Protein AF-A0A954P9Y1-F1 (afdb_monomer_lite)

pLDDT: mean 94.21, std 6.97, range [58.47, 98.31]

Radius of gyration: 13.25 Å; chains: 1; bounding box: 32×36×27 Å

Secondary structure (DSSP, 8-state):
--HHHHHHHHHHHH-TT-HHHHHHHHHHHHHTT-HHHHHHHHHHHHSSSS--HHHHHHHHHHHHHTT-HHHHHHHHHHHHHHHHHHT--

Structure (mmCIF, N/CA/C/O backbone):
data_AF-A0A954P9Y1-F1
#
_entry.id   AF-A0A954P9Y1-F1
#
loop_
_atom_site.group_PDB
_atom_site.id
_atom_site.type_symbol
_atom_site.label_atom_id
_atom_site.label_alt_id
_atom_site.label_comp_id
_atom_site.label_asym_id
_atom_site.label_entity_id
_atom_site.label_seq_id
_atom_site.pdbx_PDB_ins_code
_atom_site.Cartn_x
_atom_site.Cartn_y
_atom_site.Cartn_z
_atom_site.occupancy
_atom_site.B_iso_or_equiv
_atom_site.auth_seq_id
_atom_site.auth_comp_id
_atom_site.auth_asym_id
_atom_site.auth_atom_id
_atom_site.pdbx_PDB_model_num
ATOM 1 N N . MET A 1 1 ? 11.176 16.365 3.958 1.00 62.75 1 MET A N 1
ATOM 2 C CA . MET A 1 1 ? 11.507 15.571 2.757 1.00 62.75 1 MET A CA 1
ATOM 3 C C . MET A 1 1 ? 12.731 14.725 3.066 1.00 62.75 1 MET A C 1
ATOM 5 O O . MET A 1 1 ? 13.824 15.262 3.217 1.00 62.75 1 MET A O 1
ATOM 9 N N . ASN A 1 2 ? 12.517 13.430 3.291 1.00 80.06 2 ASN A N 1
ATOM 10 C CA . ASN A 1 2 ? 13.552 12.495 3.728 1.00 80.06 2 ASN A CA 1
ATOM 11 C C . ASN A 1 2 ? 14.544 12.185 2.584 1.00 80.06 2 ASN A C 1
ATOM 13 O O . ASN A 1 2 ? 14.113 11.904 1.468 1.00 80.06 2 ASN A O 1
ATOM 17 N N . GLN A 1 3 ? 15.857 12.175 2.854 1.00 90.44 3 GLN A N 1
ATOM 18 C CA . GLN A 1 3 ? 16.899 11.770 1.887 1.00 90.44 3 GLN A CA 1
ATOM 19 C C . GLN A 1 3 ? 16.641 10.368 1.312 1.00 90.44 3 GLN A C 1
ATOM 21 O O . GLN A 1 3 ? 16.908 10.103 0.142 1.00 90.44 3 GLN A O 1
ATOM 26 N N . ARG A 1 4 ? 16.048 9.478 2.116 1.00 93.75 4 ARG A N 1
ATOM 27 C CA . ARG A 1 4 ? 15.630 8.149 1.662 1.00 93.75 4 ARG A CA 1
ATOM 28 C C . ARG A 1 4 ? 14.551 8.209 0.577 1.00 93.75 4 ARG A C 1
ATOM 30 O O . ARG A 1 4 ? 14.622 7.433 -0.369 1.00 93.75 4 ARG A O 1
ATOM 37 N N . ARG A 1 5 ? 13.574 9.114 0.706 1.00 94.25 5 ARG A N 1
ATOM 38 C CA . ARG A 1 5 ? 12.466 9.267 -0.248 1.00 94.25 5 ARG A CA 1
ATOM 39 C C . ARG A 1 5 ? 12.977 9.700 -1.617 1.00 94.25 5 ARG A C 1
ATOM 41 O O . ARG A 1 5 ? 12.643 9.061 -2.603 1.00 94.25 5 ARG A O 1
ATOM 48 N N . VAL A 1 6 ? 13.850 10.707 -1.643 1.00 95.19 6 VAL A N 1
ATOM 49 C CA . VAL A 1 6 ? 14.459 11.224 -2.881 1.00 95.19 6 VAL A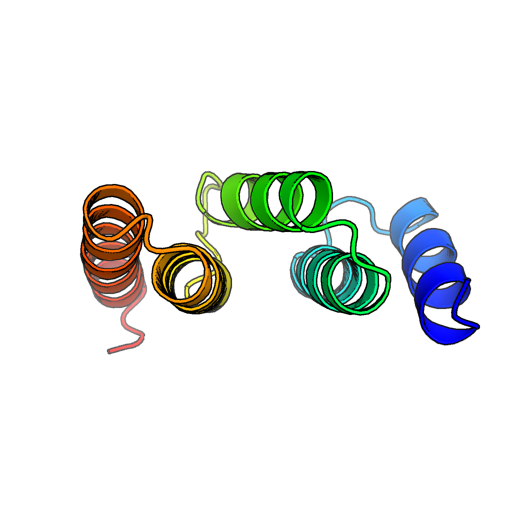 CA 1
ATOM 50 C C . VAL A 1 6 ? 15.180 10.111 -3.637 1.00 95.19 6 VAL A C 1
ATOM 52 O O . VAL A 1 6 ? 14.939 9.916 -4.820 1.00 95.19 6 VAL A O 1
ATOM 55 N N . LYS A 1 7 ? 15.989 9.308 -2.938 1.00 96.44 7 LYS A N 1
ATOM 56 C CA . LYS A 1 7 ? 16.703 8.188 -3.561 1.00 96.44 7 LYS A CA 1
ATOM 57 C C . LYS A 1 7 ? 15.761 7.127 -4.144 1.00 96.44 7 LYS A C 1
ATOM 59 O O . LYS A 1 7 ? 16.047 6.574 -5.199 1.00 96.44 7 LYS A O 1
ATOM 64 N N . ILE A 1 8 ? 14.647 6.832 -3.468 1.00 97.00 8 ILE A N 1
ATOM 65 C CA . ILE A 1 8 ? 13.631 5.902 -3.988 1.00 97.00 8 ILE A CA 1
ATOM 66 C C . ILE A 1 8 ? 12.980 6.479 -5.251 1.00 97.00 8 ILE A C 1
ATOM 68 O O . ILE A 1 8 ? 12.829 5.762 -6.235 1.00 97.00 8 ILE A O 1
ATOM 72 N N . GLU A 1 9 ? 12.622 7.764 -5.238 1.00 95.62 9 GLU A N 1
ATOM 73 C CA . GLU A 1 9 ? 12.032 8.454 -6.392 1.00 95.62 9 GLU A CA 1
ATOM 74 C C . GLU A 1 9 ? 12.988 8.456 -7.597 1.00 95.62 9 GLU A C 1
ATOM 76 O O . GLU A 1 9 ? 12.554 8.168 -8.707 1.00 95.62 9 GLU A O 1
ATOM 81 N N . GLU A 1 10 ? 14.288 8.682 -7.385 1.00 97.06 10 GLU A N 1
ATOM 82 C CA . GLU A 1 10 ? 15.312 8.589 -8.436 1.00 97.06 10 GLU A CA 1
ATOM 83 C C . GLU A 1 10 ? 15.420 7.178 -9.028 1.00 97.06 10 GLU A C 1
ATOM 85 O O . GLU A 1 10 ? 15.472 7.024 -10.247 1.00 97.06 10 GLU A O 1
ATOM 90 N N . MET A 1 11 ? 15.421 6.137 -8.189 1.00 97.25 11 MET A N 1
ATOM 91 C CA . MET A 1 11 ? 15.458 4.748 -8.665 1.00 97.25 11 MET A CA 1
ATOM 92 C C . MET A 1 11 ? 14.195 4.386 -9.461 1.00 97.25 11 MET A C 1
ATOM 94 O O . MET A 1 11 ? 14.285 3.709 -10.483 1.00 97.25 11 MET A O 1
ATOM 98 N N . LEU A 1 12 ? 13.031 4.903 -9.057 1.00 96.94 12 LEU A N 1
ATOM 99 C CA . LEU A 1 12 ? 11.765 4.710 -9.773 1.00 96.94 12 LEU A CA 1
ATOM 100 C C . LEU A 1 12 ? 11.732 5.384 -11.152 1.00 96.94 12 LEU A C 1
ATOM 102 O O . LEU A 1 12 ? 10.931 4.982 -11.991 1.00 96.94 12 LEU A O 1
ATOM 106 N N . LEU A 1 13 ? 12.591 6.371 -11.427 1.00 96.81 13 LEU A N 1
ATOM 107 C CA . LEU A 1 13 ? 12.727 6.908 -12.786 1.00 96.81 13 LEU A CA 1
ATOM 108 C C . LEU A 1 13 ? 13.317 5.870 -13.749 1.00 96.81 13 LEU A C 1
ATOM 110 O O . LEU A 1 13 ? 12.962 5.862 -14.926 1.00 96.81 13 LEU A O 1
ATOM 114 N N . ALA A 1 14 ? 14.206 5.004 -13.256 1.00 96.94 14 ALA A N 1
ATOM 115 C CA . ALA A 1 14 ? 14.786 3.916 -14.037 1.00 96.94 14 ALA A CA 1
ATOM 116 C C . ALA A 1 14 ? 13.880 2.673 -14.045 1.00 96.94 14 ALA A C 1
ATOM 118 O O . ALA A 1 14 ? 13.719 2.033 -15.083 1.00 96.94 14 ALA A O 1
ATOM 119 N N . GLU A 1 15 ? 13.264 2.356 -12.904 1.00 95.88 15 GLU A N 1
ATOM 120 C CA . GLU A 1 15 ? 12.478 1.135 -12.694 1.00 95.88 15 GLU A CA 1
ATOM 121 C C . GLU A 1 15 ? 11.070 1.466 -12.158 1.00 95.88 15 GLU A C 1
ATOM 123 O O . GLU A 1 15 ? 10.738 1.162 -11.012 1.00 95.88 15 GLU A O 1
ATOM 128 N N . PRO A 1 16 ? 10.191 2.085 -12.972 1.00 93.94 16 PRO A N 1
ATOM 129 C CA . PRO A 1 16 ? 8.910 2.632 -12.502 1.00 93.94 16 PRO A CA 1
ATOM 130 C C . PRO A 1 16 ? 7.913 1.578 -12.010 1.00 93.94 16 PRO A C 1
ATOM 132 O O . PRO A 1 16 ? 6.956 1.904 -11.308 1.00 93.94 16 PRO A O 1
ATOM 135 N N . ASN A 1 17 ? 8.121 0.316 -12.385 1.00 92.12 17 ASN A N 1
ATOM 136 C CA . ASN A 1 17 ? 7.258 -0.802 -12.019 1.00 92.12 17 ASN A CA 1
ATOM 137 C C . ASN A 1 17 ? 7.843 -1.674 -10.905 1.00 92.12 17 ASN A C 1
ATOM 139 O O . ASN A 1 17 ? 7.226 -2.681 -10.573 1.00 92.12 17 ASN A O 1
ATOM 143 N N . ASP A 1 18 ? 8.985 -1.304 -10.319 1.00 95.19 18 ASP A N 1
ATOM 144 C CA . ASP A 1 18 ? 9.541 -2.059 -9.200 1.00 95.19 18 ASP A CA 1
ATOM 145 C C . ASP A 1 18 ? 8.601 -1.973 -7.983 1.00 95.19 18 ASP A C 1
ATOM 147 O O . ASP A 1 18 ? 8.372 -0.913 -7.387 1.00 95.19 18 ASP A O 1
ATOM 151 N N . GLU A 1 19 ? 8.014 -3.116 -7.636 1.00 94.94 19 GLU A N 1
ATOM 152 C CA . GLU A 1 19 ? 7.019 -3.252 -6.573 1.00 94.94 19 GLU A CA 1
ATOM 153 C C . GLU A 1 19 ? 7.598 -2.876 -5.205 1.00 94.94 19 GLU A C 1
ATOM 155 O O . GLU A 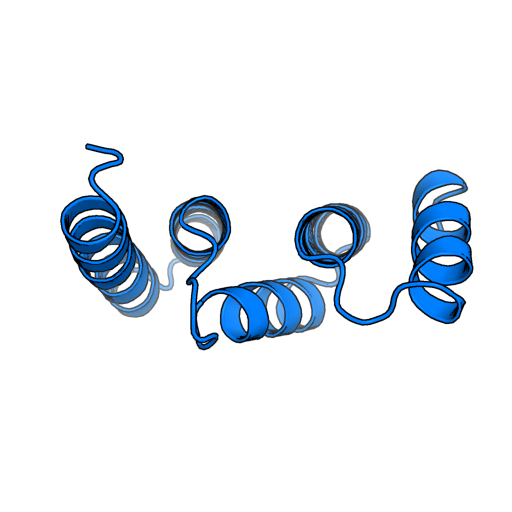1 19 ? 6.931 -2.224 -4.395 1.00 94.94 19 GLU A O 1
ATOM 160 N N . PHE A 1 20 ? 8.860 -3.233 -4.955 1.00 95.06 20 PHE A N 1
ATOM 161 C CA . PHE A 1 20 ? 9.541 -2.968 -3.696 1.00 95.06 20 PHE A CA 1
ATOM 162 C C . PHE A 1 20 ? 9.828 -1.474 -3.513 1.00 95.06 20 PHE A C 1
ATOM 164 O O . PHE A 1 20 ? 9.620 -0.934 -2.418 1.00 95.06 20 PHE A O 1
ATOM 171 N N . LEU A 1 21 ? 10.262 -0.782 -4.567 1.00 97.00 21 LEU A N 1
ATOM 172 C CA . LEU A 1 21 ? 10.484 0.661 -4.560 1.00 97.00 21 LEU A CA 1
ATOM 173 C C . LEU A 1 21 ? 9.167 1.420 -4.404 1.00 97.00 21 LEU A C 1
ATOM 175 O O . LEU A 1 21 ? 9.087 2.329 -3.575 1.00 97.00 21 LEU A O 1
ATOM 179 N N . ARG A 1 22 ? 8.109 1.016 -5.115 1.00 97.06 22 ARG A N 1
ATOM 180 C CA . ARG A 1 22 ? 6.770 1.620 -4.982 1.00 97.06 22 ARG A CA 1
ATOM 181 C C . ARG A 1 22 ? 6.202 1.439 -3.575 1.00 97.06 22 ARG A C 1
ATOM 183 O O . ARG A 1 22 ? 5.684 2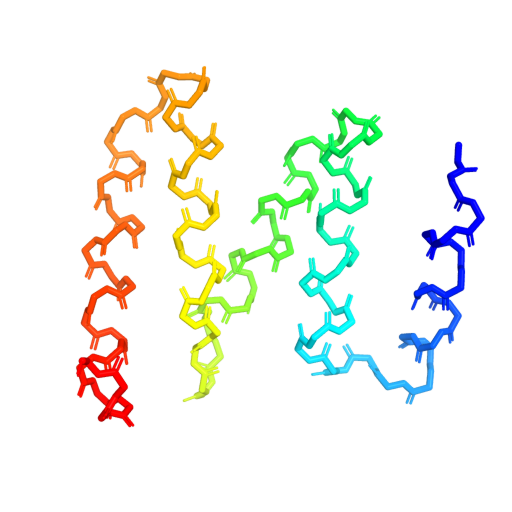.393 -2.993 1.00 97.06 22 ARG A O 1
ATOM 190 N N . TYR A 1 23 ? 6.350 0.248 -2.997 1.00 97.75 23 TYR A N 1
ATOM 191 C CA . TYR A 1 23 ? 5.953 -0.022 -1.616 1.00 97.75 23 TYR A CA 1
ATOM 192 C C . TYR A 1 23 ? 6.779 0.811 -0.626 1.00 97.75 23 TYR A C 1
ATOM 194 O O . TYR A 1 23 ? 6.231 1.441 0.278 1.00 97.75 23 TYR A O 1
ATOM 202 N N . SER A 1 24 ? 8.097 0.881 -0.822 1.00 97.31 24 SER A N 1
ATOM 203 C CA . SER A 1 24 ? 8.992 1.685 0.018 1.00 97.31 24 SER A CA 1
ATOM 204 C C . SER A 1 24 ? 8.657 3.177 -0.043 1.00 97.31 24 SER A C 1
ATOM 206 O O . SER A 1 24 ? 8.690 3.847 0.989 1.00 97.31 24 SER A O 1
ATOM 208 N N . LEU A 1 25 ? 8.285 3.692 -1.219 1.00 97.69 25 LEU A N 1
ATOM 209 C CA . LEU A 1 25 ? 7.830 5.071 -1.388 1.00 97.69 25 LEU A CA 1
ATOM 210 C C . LEU A 1 25 ? 6.549 5.339 -0.592 1.00 97.69 25 LEU A C 1
ATOM 212 O O . LEU A 1 25 ? 6.457 6.373 0.068 1.00 97.69 25 LEU A O 1
ATOM 216 N N . ALA A 1 26 ? 5.591 4.407 -0.600 1.00 97.88 26 ALA A N 1
ATOM 217 C CA . ALA A 1 26 ? 4.371 4.528 0.197 1.00 97.88 26 ALA A CA 1
ATOM 218 C C . ALA A 1 26 ? 4.680 4.655 1.697 1.00 97.88 26 ALA A C 1
ATOM 220 O O . ALA A 1 26 ? 4.128 5.523 2.371 1.00 97.88 26 ALA A O 1
ATOM 221 N N . LEU A 1 27 ? 5.611 3.848 2.219 1.00 97.50 27 LEU A N 1
ATOM 222 C CA . LEU A 1 27 ? 6.024 3.931 3.624 1.00 97.50 27 LEU A CA 1
ATOM 223 C C . LEU A 1 27 ? 6.675 5.278 3.966 1.00 97.50 27 LEU A C 1
ATOM 225 O O . LEU A 1 27 ? 6.410 5.831 5.029 1.00 97.50 27 LEU A O 1
ATOM 229 N N . GLU A 1 28 ? 7.529 5.815 3.092 1.00 97.38 28 GLU A N 1
ATOM 230 C CA . GLU A 1 28 ? 8.147 7.127 3.326 1.00 97.38 28 GLU A CA 1
ATOM 231 C C . GLU A 1 28 ? 7.127 8.269 3.229 1.00 97.38 28 GLU A C 1
ATOM 233 O O . GLU A 1 28 ? 7.175 9.192 4.038 1.00 97.38 28 GLU A O 1
ATOM 238 N N . LYS A 1 29 ? 6.152 8.180 2.316 1.00 96.25 29 LYS A N 1
ATOM 239 C CA . LYS A 1 29 ? 5.041 9.138 2.237 1.00 96.25 29 LYS A CA 1
ATOM 240 C C . LYS A 1 29 ? 4.189 9.140 3.502 1.00 96.25 29 LYS A C 1
ATOM 242 O O . LYS A 1 29 ? 3.915 10.208 4.040 1.00 96.25 29 LYS A O 1
ATOM 247 N N . GLN A 1 30 ? 3.849 7.966 4.034 1.00 97.00 30 GLN A N 1
ATOM 248 C CA . GLN A 1 30 ? 3.099 7.884 5.287 1.00 97.00 30 GLN A CA 1
ATOM 249 C C . GLN A 1 30 ? 3.878 8.488 6.466 1.00 97.00 30 GLN A C 1
ATOM 251 O O . GLN A 1 30 ? 3.290 9.216 7.263 1.00 97.00 30 GLN A O 1
ATOM 256 N N . LYS A 1 31 ? 5.199 8.269 6.548 1.00 95.19 31 LYS A N 1
ATOM 257 C CA . LYS A 1 31 ? 6.051 8.911 7.569 1.00 95.19 31 LYS A CA 1
ATOM 258 C C . LYS A 1 31 ? 6.068 10.434 7.465 1.00 95.19 31 LYS A C 1
ATOM 260 O O . LYS A 1 31 ? 6.179 11.104 8.486 1.00 95.19 31 LYS A O 1
ATOM 265 N N . ASP A 1 32 ? 5.956 10.967 6.252 1.00 94.50 32 ASP A N 1
ATOM 266 C CA . ASP A 1 32 ? 5.852 12.405 5.993 1.00 94.50 32 ASP A CA 1
ATOM 267 C C . ASP A 1 32 ? 4.418 12.951 6.218 1.00 94.50 32 ASP A C 1
ATOM 269 O O . ASP A 1 32 ? 4.158 14.125 5.961 1.00 94.50 32 ASP A O 1
ATOM 273 N N . GLY A 1 33 ? 3.486 12.128 6.717 1.00 94.94 33 GLY A N 1
ATOM 274 C CA . GLY A 1 33 ? 2.090 12.502 6.975 1.00 94.94 33 GLY A CA 1
ATOM 275 C C . GLY A 1 33 ? 1.186 12.459 5.739 1.00 94.94 33 GLY A C 1
ATOM 276 O O . GLY A 1 33 ? 0.006 12.785 5.831 1.00 94.94 33 GLY A O 1
ATOM 277 N N . GLU A 1 34 ? 1.707 12.031 4.587 1.00 96.50 34 GLU A N 1
ATOM 278 C CA . GLU A 1 34 ? 0.968 11.897 3.329 1.00 96.50 34 GLU A CA 1
ATOM 279 C C . GLU A 1 34 ? 0.252 10.531 3.271 1.00 96.50 34 GLU A C 1
ATOM 281 O O . GLU A 1 34 ? 0.619 9.654 2.482 1.00 96.50 34 GLU A O 1
ATOM 286 N N . LEU A 1 35 ? -0.765 10.327 4.118 1.00 96.75 35 LEU A N 1
ATOM 287 C CA . LEU A 1 35 ? -1.453 9.035 4.228 1.00 96.75 35 LEU A CA 1
ATOM 288 C C . LEU A 1 35 ? -2.261 8.673 2.971 1.00 96.75 35 LEU A C 1
ATOM 290 O O . LEU A 1 35 ? -2.155 7.546 2.489 1.00 96.75 35 LEU A O 1
ATOM 294 N N . GLU A 1 36 ? -3.046 9.593 2.406 1.00 96.94 36 GLU A N 1
ATOM 295 C CA . GLU A 1 36 ? -3.843 9.307 1.207 1.00 96.94 36 GLU A CA 1
ATOM 296 C C . GLU A 1 36 ? -2.964 8.958 -0.008 1.00 96.94 36 GLU A C 1
ATOM 298 O O . GLU A 1 36 ? -3.224 7.931 -0.644 1.00 96.94 36 GLU A O 1
ATOM 303 N N . PRO A 1 37 ? -1.882 9.708 -0.318 1.00 97.44 37 PRO A N 1
ATOM 304 C CA . PRO A 1 37 ? -0.932 9.307 -1.356 1.00 97.44 37 PRO A CA 1
ATOM 305 C C . PRO A 1 37 ? -0.268 7.950 -1.090 1.00 97.44 37 PRO A C 1
ATOM 307 O O . PRO A 1 37 ? -0.044 7.181 -2.028 1.00 97.44 37 PRO A O 1
ATOM 310 N N . ALA A 1 38 ? 0.040 7.632 0.171 1.00 97.94 38 ALA A N 1
ATOM 311 C CA . ALA A 1 38 ? 0.607 6.339 0.538 1.00 97.94 38 ALA A CA 1
ATOM 312 C C . ALA A 1 38 ? -0.383 5.187 0.291 1.00 97.94 38 ALA A C 1
ATOM 314 O O . ALA A 1 38 ? -0.017 4.185 -0.323 1.00 97.94 38 ALA A O 1
ATOM 315 N N . LEU A 1 39 ? -1.647 5.345 0.696 1.00 97.75 39 LEU A N 1
ATOM 316 C CA . LEU A 1 39 ? -2.705 4.362 0.445 1.00 97.75 39 LEU A CA 1
ATOM 317 C C . LEU A 1 39 ? -2.981 4.178 -1.052 1.00 97.75 39 LEU A C 1
ATOM 319 O O . LEU A 1 39 ? -3.195 3.052 -1.493 1.00 97.75 39 LEU A O 1
ATOM 323 N N . ALA A 1 40 ? -2.923 5.246 -1.852 1.00 96.94 40 ALA A N 1
ATOM 324 C CA . ALA A 1 40 ? -3.074 5.148 -3.303 1.00 96.94 40 ALA A CA 1
ATOM 325 C C . ALA A 1 40 ? -1.959 4.300 -3.944 1.00 96.94 40 ALA A C 1
ATOM 327 O O . ALA A 1 40 ? -2.236 3.444 -4.787 1.00 96.94 40 ALA A O 1
ATOM 328 N N . LEU A 1 41 ? -0.705 4.485 -3.508 1.00 96.56 41 LEU A N 1
ATOM 329 C CA . LEU A 1 41 ? 0.414 3.653 -3.959 1.00 96.56 41 LEU A CA 1
ATOM 330 C C . LEU A 1 41 ? 0.219 2.186 -3.572 1.00 96.56 41 LEU A C 1
ATOM 332 O O . LEU A 1 41 ? 0.360 1.319 -4.434 1.00 96.56 41 LEU A O 1
ATOM 336 N N . LEU A 1 42 ? -0.143 1.901 -2.318 1.00 97.44 42 LEU A N 1
ATOM 337 C CA . LEU A 1 42 ? -0.385 0.526 -1.874 1.00 97.44 42 LEU A CA 1
ATOM 338 C C . LEU A 1 42 ? -1.548 -0.125 -2.630 1.00 97.44 42 LEU A C 1
ATOM 340 O O . LEU A 1 42 ? -1.408 -1.250 -3.095 1.00 97.44 42 LEU A O 1
ATOM 344 N N . SER A 1 43 ? -2.650 0.598 -2.835 1.00 95.50 43 SER A N 1
ATOM 345 C CA . SER A 1 43 ? -3.795 0.120 -3.617 1.00 95.50 43 SER A CA 1
ATOM 346 C C . SER A 1 43 ? -3.393 -0.254 -5.049 1.00 95.50 43 SER A C 1
ATOM 348 O O . SER A 1 43 ? -3.799 -1.296 -5.560 1.00 95.50 43 SER A O 1
ATOM 350 N N . SER A 1 44 ? -2.499 0.523 -5.674 1.00 95.44 44 SER A N 1
ATOM 351 C CA . SER A 1 44 ? -1.976 0.187 -7.005 1.00 95.44 44 SER A CA 1
ATOM 352 C C . SER A 1 44 ? -1.168 -1.118 -7.036 1.00 95.44 44 SER A C 1
ATOM 354 O O . SER A 1 44 ? -1.167 -1.802 -8.055 1.00 95.44 44 SER A O 1
ATOM 356 N N . LEU A 1 45 ? -0.515 -1.484 -5.928 1.00 96.00 45 LEU A N 1
ATOM 357 C CA . LEU A 1 45 ? 0.232 -2.740 -5.794 1.00 96.00 45 LEU A CA 1
ATOM 358 C C . LEU A 1 45 ? -0.676 -3.939 -5.494 1.00 96.00 45 LEU A C 1
ATOM 360 O O . LEU A 1 45 ? -0.295 -5.079 -5.746 1.00 96.00 45 LEU A O 1
ATOM 364 N N . CYS A 1 46 ? -1.879 -3.693 -4.977 1.00 95.31 46 CYS A N 1
ATOM 365 C CA . CYS A 1 46 ? -2.889 -4.725 -4.759 1.00 95.31 46 CYS A CA 1
ATOM 366 C C . CYS A 1 46 ? -3.583 -5.168 -6.060 1.00 95.31 46 CYS A C 1
ATOM 368 O O . CYS A 1 46 ? -4.097 -6.279 -6.118 1.00 95.31 46 CYS A O 1
ATOM 370 N N . GLY A 1 47 ? -3.628 -4.311 -7.088 1.00 88.44 47 GLY A N 1
ATOM 371 C CA . GLY A 1 47 ? -4.405 -4.539 -8.317 1.00 88.44 47 GLY A CA 1
ATOM 372 C C . GLY A 1 47 ? -3.635 -5.082 -9.529 1.00 88.44 47 GLY A C 1
ATOM 373 O O . GLY A 1 47 ? -4.192 -5.072 -10.623 1.00 88.44 47 GLY A O 1
ATOM 374 N N . GLY A 1 48 ? -2.367 -5.481 -9.380 1.00 79.00 48 GLY A N 1
ATOM 375 C CA . GLY A 1 48 ? -1.541 -6.008 -10.480 1.00 79.00 48 GLY A CA 1
ATOM 376 C C . GLY A 1 48 ? -1.707 -7.513 -10.733 1.00 79.00 48 GLY A C 1
ATOM 377 O O . GLY A 1 48 ? -2.330 -8.211 -9.937 1.00 79.00 48 GLY A O 1
ATOM 378 N N . ASP A 1 49 ? -1.088 -8.024 -11.808 1.00 79.12 49 ASP A N 1
ATOM 379 C CA . ASP A 1 49 ? -1.093 -9.461 -12.167 1.00 79.12 49 ASP A CA 1
ATOM 380 C C . ASP A 1 49 ? -0.524 -10.352 -11.053 1.00 79.12 49 ASP A C 1
ATOM 382 O O . ASP A 1 49 ? -0.969 -11.483 -10.850 1.00 79.12 49 ASP A O 1
ATOM 386 N N . LYS A 1 50 ? 0.452 -9.821 -10.308 1.00 86.56 50 LYS A N 1
ATOM 387 C CA . LYS A 1 50 ? 0.966 -10.404 -9.073 1.00 86.56 50 LYS A CA 1
ATOM 388 C C . LYS A 1 50 ? 0.751 -9.407 -7.930 1.00 86.56 50 LYS A C 1
ATOM 390 O O . LYS A 1 50 ? 1.584 -8.530 -7.720 1.00 86.56 50 LYS A O 1
ATOM 395 N N . PRO A 1 51 ? -0.370 -9.499 -7.197 1.00 92.19 51 PRO A N 1
ATOM 396 C CA . PRO A 1 51 ? -0.650 -8.578 -6.106 1.00 92.19 51 PRO A CA 1
ATOM 397 C C . PRO A 1 51 ? 0.426 -8.642 -5.022 1.00 92.19 51 PRO A C 1
ATOM 399 O O . PRO A 1 51 ? 0.756 -9.719 -4.519 1.00 92.19 51 PRO A O 1
ATOM 402 N N . TYR A 1 52 ? 0.936 -7.490 -4.597 1.00 95.00 52 TYR A N 1
ATOM 403 C CA . TYR A 1 52 ? 1.932 -7.439 -3.534 1.00 95.00 52 TYR A CA 1
ATOM 404 C C . TYR A 1 52 ? 1.253 -7.637 -2.171 1.00 95.00 52 TYR A C 1
ATOM 406 O O . TYR A 1 52 ? 0.721 -6.694 -1.586 1.00 95.00 52 TYR A O 1
ATOM 414 N N . VAL A 1 53 ? 1.260 -8.868 -1.646 1.00 94.44 53 VAL A N 1
ATOM 415 C CA . VAL A 1 53 ? 0.496 -9.270 -0.442 1.00 94.44 53 VAL A CA 1
ATOM 416 C C . VAL A 1 53 ? 0.724 -8.328 0.751 1.00 94.44 53 VAL A C 1
ATOM 418 O O . VAL A 1 53 ? -0.217 -7.948 1.450 1.00 94.44 53 VAL A O 1
ATOM 421 N N . ALA A 1 54 ? 1.960 -7.866 0.962 1.00 95.56 54 ALA A N 1
ATOM 422 C CA . ALA A 1 54 ? 2.282 -6.948 2.055 1.00 95.56 54 ALA A CA 1
ATOM 423 C C . ALA A 1 54 ? 1.587 -5.573 1.940 1.00 95.56 54 ALA A C 1
ATOM 425 O O . ALA A 1 54 ? 1.353 -4.925 2.965 1.00 95.56 54 ALA A O 1
ATOM 426 N N . ALA A 1 55 ? 1.219 -5.130 0.732 1.00 97.31 55 ALA A N 1
ATOM 427 C CA . ALA A 1 55 ? 0.486 -3.881 0.524 1.00 97.31 55 ALA A CA 1
ATOM 428 C C . ALA A 1 55 ? -0.930 -3.943 1.112 1.00 97.31 55 ALA A C 1
ATOM 430 O O . ALA A 1 55 ? -1.386 -2.958 1.699 1.00 97.31 55 ALA A O 1
ATOM 431 N N . PHE A 1 56 ? -1.590 -5.105 1.051 1.00 97.81 56 PHE A N 1
ATOM 432 C CA . PHE A 1 56 ? -2.903 -5.299 1.667 1.00 97.81 56 PHE A CA 1
ATOM 433 C C . PHE A 1 56 ? -2.836 -5.145 3.181 1.00 97.81 56 PHE A C 1
ATOM 435 O O . PHE A 1 56 ? -3.592 -4.372 3.771 1.00 97.81 56 PHE A O 1
ATOM 442 N N . PHE A 1 57 ? -1.888 -5.843 3.808 1.00 97.25 57 PHE A N 1
ATOM 443 C CA . PHE A 1 57 ? -1.744 -5.825 5.257 1.00 97.25 57 PHE A CA 1
ATOM 444 C C . PHE A 1 57 ? -1.409 -4.424 5.780 1.00 97.25 57 PHE A C 1
ATOM 446 O O . PHE A 1 57 ? -2.031 -3.964 6.735 1.00 97.25 57 PHE A O 1
ATOM 453 N N . ARG A 1 58 ? -0.483 -3.704 5.130 1.00 98.25 58 ARG A N 1
ATOM 454 C CA . ARG A 1 58 ? -0.167 -2.321 5.522 1.00 98.25 58 ARG A CA 1
ATOM 455 C C . ARG A 1 58 ? -1.331 -1.362 5.323 1.00 98.25 58 ARG A C 1
ATOM 457 O O . ARG A 1 58 ? -1.593 -0.567 6.221 1.00 98.25 58 ARG A O 1
ATOM 464 N N . SER A 1 59 ? -2.047 -1.462 4.203 1.00 98.19 59 SER A N 1
ATOM 465 C CA . SER A 1 59 ? -3.233 -0.631 3.962 1.00 98.19 59 SER A CA 1
ATOM 466 C C . SER A 1 59 ? -4.268 -0.843 5.062 1.00 98.19 59 SER A C 1
ATOM 468 O O . SER A 1 59 ? -4.756 0.124 5.642 1.00 98.19 59 SER A O 1
ATOM 470 N N . ALA A 1 60 ? -4.539 -2.100 5.424 1.00 98.12 60 ALA A N 1
ATOM 471 C CA . ALA A 1 60 ? -5.462 -2.423 6.502 1.00 98.12 60 ALA A CA 1
ATOM 472 C C . ALA A 1 60 ? -5.020 -1.874 7.866 1.00 98.12 60 ALA A C 1
ATOM 474 O O . ALA A 1 60 ? -5.855 -1.357 8.604 1.00 98.12 60 ALA A O 1
ATOM 475 N N . GLN A 1 61 ? -3.726 -1.954 8.196 1.00 98.25 61 GLN A N 1
ATOM 476 C CA . GLN A 1 61 ? -3.195 -1.390 9.440 1.00 98.25 61 GLN A CA 1
ATOM 477 C C . GLN A 1 61 ? -3.449 0.117 9.528 1.00 98.25 61 GLN A C 1
ATOM 479 O O . GLN A 1 61 ? -4.041 0.575 10.502 1.00 98.25 61 GLN A O 1
ATOM 484 N N . TRP A 1 62 ? -3.082 0.876 8.494 1.00 98.25 62 TRP A N 1
ATOM 485 C CA . TRP A 1 62 ? -3.278 2.326 8.501 1.00 98.25 62 TRP A CA 1
ATOM 486 C C . TRP A 1 62 ? -4.753 2.726 8.485 1.00 98.25 62 TRP A C 1
ATOM 488 O O . TRP A 1 62 ? -5.147 3.642 9.199 1.00 98.25 62 TRP A O 1
ATOM 498 N N . LEU A 1 63 ? -5.592 2.022 7.720 1.00 98.31 63 LEU A N 1
ATOM 499 C CA . LEU A 1 63 ? -7.039 2.247 7.722 1.00 98.31 63 LEU A CA 1
ATOM 500 C C . LEU A 1 63 ? -7.643 1.994 9.111 1.00 98.31 63 LEU A C 1
ATOM 502 O O . LEU A 1 63 ?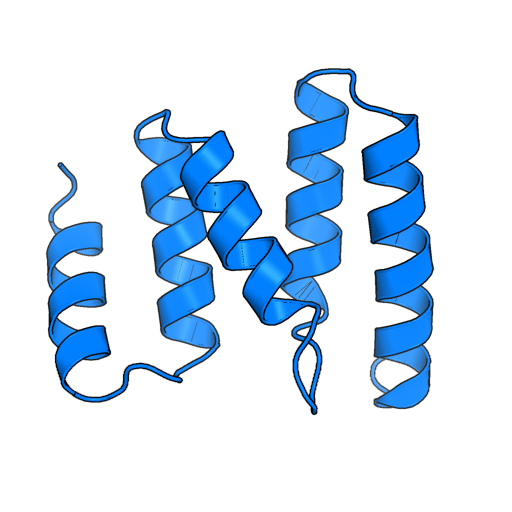 -8.488 2.767 9.563 1.00 98.31 63 LEU A O 1
ATOM 506 N N . ALA A 1 64 ? -7.188 0.955 9.815 1.00 98.12 64 ALA A N 1
ATOM 507 C CA . ALA A 1 64 ? -7.624 0.677 11.177 1.00 98.12 64 ALA A CA 1
ATOM 508 C C . ALA A 1 64 ? -7.192 1.776 12.164 1.00 98.12 64 ALA A C 1
ATOM 510 O O . ALA A 1 64 ? -8.000 2.182 12.999 1.00 98.12 64 ALA A O 1
ATOM 511 N N . GLU A 1 65 ? -5.968 2.302 12.037 1.00 97.06 65 GLU A N 1
ATOM 512 C CA . GLU A 1 65 ? -5.462 3.416 12.859 1.00 97.06 65 GLU A CA 1
ATOM 513 C C . GLU A 1 65 ? -6.335 4.676 12.736 1.00 97.06 65 GLU A C 1
ATOM 515 O O . GLU A 1 65 ? -6.557 5.371 13.727 1.00 97.06 65 GLU A O 1
ATOM 520 N N . ILE A 1 66 ? -6.902 4.935 11.553 1.00 96.88 66 ILE A N 1
ATOM 521 C CA . ILE A 1 66 ? -7.824 6.058 11.310 1.00 96.88 66 ILE A CA 1
ATOM 522 C C . ILE A 1 66 ? -9.308 5.670 11.411 1.00 96.88 66 ILE A C 1
ATOM 524 O O . ILE A 1 66 ? -10.176 6.374 10.900 1.00 96.88 66 ILE A O 1
ATOM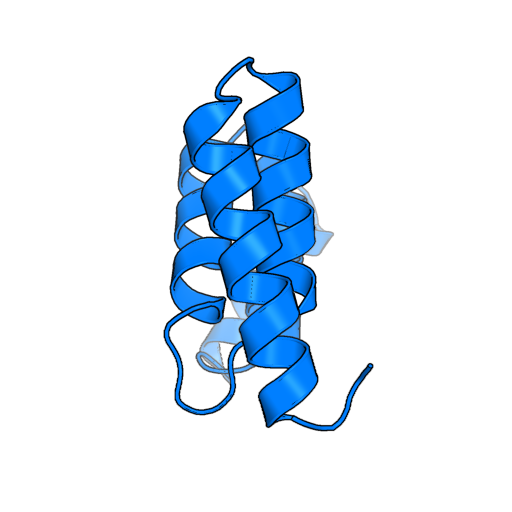 528 N N . SER A 1 67 ? -9.621 4.558 12.085 1.00 98.00 67 SER A N 1
ATOM 529 C CA . SER A 1 67 ? -10.992 4.076 12.341 1.00 98.00 67 SER A CA 1
ATOM 530 C C . SER A 1 67 ? -11.827 3.740 11.094 1.00 98.00 67 SER A C 1
ATOM 532 O O . SER A 1 67 ? -13.048 3.602 11.176 1.00 98.00 67 SER A O 1
ATOM 534 N N . LYS A 1 68 ? -11.192 3.517 9.940 1.00 98.00 68 LYS A N 1
ATOM 535 C CA . LYS A 1 68 ? -11.832 3.013 8.715 1.00 98.00 68 LYS A CA 1
ATOM 536 C C . LYS A 1 68 ? -11.901 1.485 8.710 1.00 98.00 68 LYS A C 1
ATOM 538 O O . LYS A 1 68 ? -11.289 0.804 7.888 1.00 98.00 68 LYS A O 1
ATOM 543 N N . ILE A 1 69 ? -12.646 0.936 9.665 1.00 97.75 69 ILE A N 1
ATOM 544 C CA . ILE A 1 69 ? -12.628 -0.501 9.981 1.00 97.75 69 ILE A CA 1
ATOM 545 C C . ILE A 1 69 ? -13.149 -1.378 8.835 1.00 97.75 69 ILE A C 1
ATOM 547 O O . ILE A 1 69 ? -12.568 -2.427 8.564 1.00 97.75 69 ILE A O 1
ATOM 551 N N . GLU A 1 70 ? -14.210 -0.960 8.144 1.00 98.06 70 GLU A N 1
ATOM 552 C CA . GLU A 1 70 ? -14.775 -1.745 7.036 1.00 98.06 70 GLU A CA 1
ATOM 553 C C . GLU A 1 70 ? -13.818 -1.823 5.841 1.00 98.06 70 GLU A C 1
ATOM 555 O O . GLU A 1 70 ? -13.600 -2.903 5.291 1.00 98.06 70 GLU A O 1
ATOM 560 N N . GLU A 1 71 ? -13.168 -0.707 5.494 1.00 97.19 71 GLU A N 1
ATOM 561 C CA . GLU A 1 71 ? -12.131 -0.687 4.457 1.00 97.19 71 GLU A CA 1
ATOM 562 C C . GLU A 1 71 ? -10.949 -1.584 4.872 1.00 97.19 71 GLU A C 1
ATOM 564 O O . GLU A 1 71 ? -10.509 -2.429 4.094 1.00 97.19 71 GLU A O 1
ATOM 569 N N . ALA A 1 72 ? -10.485 -1.486 6.125 1.00 98.19 72 ALA A N 1
ATOM 570 C CA . ALA A 1 72 ? -9.407 -2.332 6.637 1.00 98.19 72 ALA A CA 1
ATOM 571 C C . ALA A 1 72 ? -9.738 -3.834 6.554 1.00 98.19 72 ALA A C 1
ATOM 573 O O . ALA A 1 72 ? -8.898 -4.640 6.150 1.00 98.19 72 ALA A O 1
ATOM 574 N N . ARG A 1 73 ? -10.973 -4.220 6.901 1.00 98.12 73 ARG A N 1
ATOM 575 C CA . ARG A 1 73 ? -11.457 -5.606 6.799 1.00 98.12 73 ARG A CA 1
ATOM 576 C C . ARG A 1 73 ? -11.454 -6.112 5.362 1.00 98.12 73 ARG A C 1
ATOM 578 O O . ARG A 1 73 ? -11.042 -7.251 5.140 1.00 98.12 73 ARG A O 1
ATOM 585 N N . ALA A 1 74 ? -11.896 -5.290 4.410 1.00 97.56 74 ALA A N 1
ATOM 586 C CA . ALA A 1 74 ? -11.880 -5.645 2.995 1.00 97.56 74 ALA A CA 1
ATOM 587 C C . ALA A 1 74 ? -10.447 -5.929 2.518 1.00 97.56 74 ALA A C 1
ATOM 589 O O . ALA A 1 74 ? -10.184 -7.016 2.010 1.00 97.56 74 ALA A O 1
ATOM 590 N N . PHE A 1 75 ? -9.499 -5.032 2.817 1.00 97.38 75 PHE A N 1
ATOM 591 C CA . PHE A 1 75 ? -8.087 -5.230 2.472 1.00 97.38 75 PHE A CA 1
ATOM 592 C C . PHE A 1 75 ? -7.497 -6.516 3.068 1.00 97.38 75 PHE A C 1
ATOM 594 O O . PHE A 1 75 ? -6.782 -7.232 2.371 1.00 97.38 75 PHE A O 1
ATOM 601 N N . LEU A 1 76 ? -7.794 -6.845 4.331 1.00 97.62 76 LEU A N 1
ATOM 602 C CA . LEU A 1 76 ? -7.306 -8.092 4.939 1.00 97.62 76 LEU A CA 1
ATOM 603 C C . LEU A 1 76 ? -7.856 -9.331 4.237 1.00 97.62 76 LEU A C 1
ATOM 605 O O . LEU A 1 76 ? -7.108 -10.277 4.002 1.00 97.62 76 LEU A O 1
ATOM 609 N N . ARG A 1 77 ? -9.152 -9.337 3.910 1.00 97.44 77 ARG A N 1
ATOM 610 C CA . ARG A 1 77 ? -9.776 -10.467 3.218 1.00 97.44 77 ARG A CA 1
ATOM 611 C C . ARG A 1 77 ? -9.154 -10.665 1.839 1.00 97.44 77 ARG A C 1
ATOM 613 O O . ARG A 1 77 ? -8.707 -11.766 1.532 1.00 97.44 77 ARG A O 1
ATOM 620 N N . ASP A 1 78 ? -9.074 -9.591 1.064 1.00 96.31 78 ASP A N 1
ATOM 621 C CA . ASP A 1 78 ? -8.569 -9.639 -0.305 1.00 96.31 78 ASP A CA 1
ATOM 622 C C . ASP A 1 78 ? -7.076 -10.022 -0.325 1.00 96.31 78 ASP A C 1
ATOM 624 O O . ASP A 1 78 ? -6.643 -10.817 -1.157 1.00 96.31 78 ASP A O 1
ATOM 628 N N . GLY A 1 79 ? -6.297 -9.550 0.656 1.00 95.88 79 GLY A N 1
ATOM 629 C CA . GLY A 1 79 ? -4.892 -9.925 0.821 1.00 95.88 79 GLY A CA 1
ATOM 630 C C . GLY A 1 79 ? -4.684 -11.395 1.188 1.00 95.88 79 GLY A C 1
ATOM 631 O O . GLY A 1 79 ? -3.763 -12.025 0.670 1.00 95.88 79 GLY A O 1
ATOM 632 N N . ILE A 1 80 ? -5.545 -11.965 2.040 1.00 95.62 80 ILE A N 1
ATOM 633 C CA . ILE A 1 80 ? -5.516 -13.402 2.354 1.00 95.62 80 ILE A CA 1
ATOM 634 C C . ILE A 1 80 ? -5.778 -14.214 1.087 1.00 95.62 80 ILE A C 1
ATOM 636 O O . ILE A 1 80 ? -5.036 -15.154 0.809 1.00 95.62 80 ILE A O 1
ATOM 640 N N . ASP A 1 81 ? -6.798 -13.851 0.309 1.00 94.75 81 ASP A N 1
ATOM 641 C CA . ASP A 1 81 ? -7.134 -14.559 -0.926 1.00 94.75 81 ASP A CA 1
ATOM 642 C C . ASP A 1 81 ? -6.012 -14.448 -1.971 1.00 94.75 81 ASP A C 1
ATOM 644 O O . ASP A 1 81 ? -5.664 -15.453 -2.595 1.00 94.75 81 ASP A O 1
ATOM 648 N N . ALA A 1 82 ? -5.367 -13.283 -2.089 1.00 93.94 82 ALA A N 1
ATOM 649 C CA . ALA A 1 82 ? -4.194 -13.101 -2.943 1.00 93.94 82 ALA A CA 1
ATOM 650 C C . ALA A 1 82 ? -2.998 -13.965 -2.500 1.00 93.94 82 ALA A C 1
ATOM 652 O O . ALA A 1 82 ? -2.357 -14.595 -3.341 1.00 93.94 82 ALA A O 1
ATOM 653 N N . ALA A 1 83 ? -2.717 -14.045 -1.195 1.00 92.81 83 ALA A N 1
ATOM 654 C CA . ALA A 1 83 ? -1.658 -14.903 -0.656 1.00 92.81 83 ALA A CA 1
ATOM 655 C C . ALA A 1 83 ? -1.932 -16.388 -0.940 1.00 92.81 83 ALA A C 1
ATOM 657 O O . ALA A 1 83 ? -1.042 -17.113 -1.389 1.00 92.81 83 ALA A O 1
ATOM 658 N N . ARG A 1 84 ? -3.193 -16.829 -0.772 1.00 92.44 84 ARG A N 1
ATOM 659 C CA . AR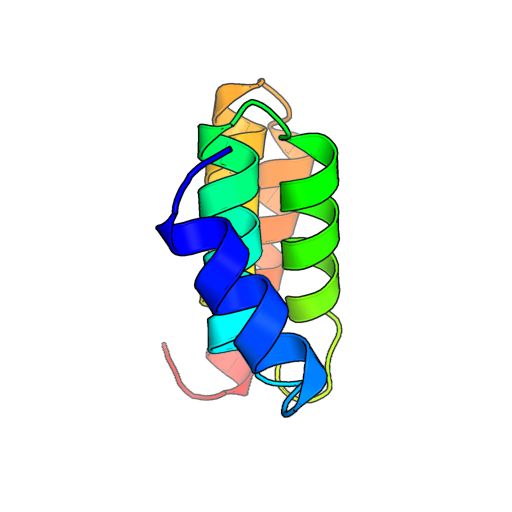G A 1 84 ? -3.619 -18.202 -1.102 1.00 92.44 84 ARG A CA 1
ATOM 660 C C . ARG A 1 84 ? -3.330 -18.542 -2.560 1.00 92.44 84 ARG A C 1
ATOM 662 O O . ARG A 1 84 ? -2.829 -19.624 -2.846 1.00 92.44 84 ARG A O 1
ATOM 669 N N . GLN A 1 85 ? -3.665 -17.630 -3.473 1.00 89.94 85 GLN A N 1
ATOM 670 C CA . GLN A 1 85 ? -3.490 -17.828 -4.914 1.00 89.94 85 GLN A CA 1
ATOM 671 C C . GLN A 1 85 ? -2.015 -17.893 -5.322 1.00 89.94 85 GLN A C 1
ATOM 673 O O . GLN A 1 85 ? -1.680 -18.588 -6.278 1.00 89.94 85 GLN A O 1
ATOM 678 N N . GLN A 1 86 ? -1.137 -17.207 -4.588 1.00 89.38 86 GLN A N 1
ATOM 679 C CA . GLN A 1 86 ? 0.308 -17.208 -4.831 1.00 89.38 86 GLN A CA 1
ATOM 680 C C . GLN A 1 86 ? 1.038 -18.392 -4.176 1.00 89.38 86 GLN A C 1
ATOM 682 O O . GLN A 1 86 ? 2.208 -18.616 -4.470 1.00 89.38 86 GLN A O 1
ATOM 687 N N . GLY A 1 87 ? 0.356 -19.176 -3.332 1.00 84.25 87 GLY A N 1
ATOM 688 C CA . GLY A 1 87 ? 0.975 -20.262 -2.568 1.00 84.25 87 GLY A CA 1
ATOM 689 C C . GLY A 1 87 ? 1.816 -19.784 -1.377 1.00 84.25 87 GLY A C 1
ATOM 690 O O . GLY A 1 87 ? 2.580 -20.574 -0.833 1.00 84.25 87 GLY A O 1
ATOM 691 N N . ASP A 1 88 ? 1.659 -18.520 -0.972 1.00 70.06 88 ASP A N 1
ATOM 692 C CA . ASP A 1 88 ? 2.430 -17.834 0.077 1.00 70.06 88 ASP A CA 1
ATOM 693 C C . ASP A 1 88 ? 1.628 -17.734 1.394 1.00 70.06 88 ASP A C 1
ATOM 695 O O . ASP A 1 88 ? 1.458 -16.652 1.963 1.00 70.06 88 ASP A O 1
ATOM 699 N N . LEU A 1 89 ? 1.072 -18.860 1.859 1.00 58.47 89 LEU A N 1
ATOM 700 C CA . LEU A 1 89 ? 0.242 -18.941 3.073 1.00 58.47 89 LEU A CA 1
ATOM 701 C C . LEU A 1 89 ? 0.971 -19.591 4.254 1.00 58.47 89 LEU A C 1
ATOM 703 O O . LEU A 1 89 ? 1.571 -20.670 4.050 1.00 58.47 89 LEU A O 1
#

Foldseek 3Di:
DDPVLVVLVVVCVVVVPPLVSLLVNLVVCVVVVNNVVSLVSLVVQCPDPQRPLVSLQVNLVVCVVVVVNVSSVVSNVSSVVSCVVVVND

Sequence (89 aa):
MNQRRVKIEEMLLAEPNDEFLRYSLALEKQKDGELEPALALLSSLCGGDKPYVAAFFRSAQWLAEISKIEEARAFLRDGIDAARQQGDL